Protein AF-A0A101JLI3-F1 (afdb_monomer_lite)

pLDDT: mean 83.85, std 10.75, range [44.06, 91.81]

InterPro domains:
  IPR025629 Protein of unknown function DUF4287 [PF14117] (9-64)

Sequence (64 aa):
MSHVLSEETHRNMLARIPHCTGREVSDWLRTVEDGPALFRFEEKVSWLRHEYDLAYGHAKAIVH

Organism: NCBI:txid68262

Structure (mmCIF, N/CA/C/O backbone):
data_AF-A0A101JLI3-F1
#
_entry.id   AF-A0A101JLI3-F1
#
loop_
_atom_site.group_PDB
_atom_site.id
_atom_site.type_symbol
_atom_site.label_atom_id
_atom_site.label_alt_id
_atom_site.label_comp_id
_atom_site.label_asym_id
_atom_site.label_entity_id
_atom_site.label_seq_id
_atom_site.pdbx_PDB_ins_code
_atom_site.Cartn_x
_atom_site.Cartn_y
_atom_site.Cartn_z
_atom_site.occupancy
_atom_site.B_iso_or_equiv
_atom_site.auth_seq_id
_atom_site.auth_comp_id
_atom_site.auth_asym_id
_atom_site.auth_atom_id
_atom_site.pdbx_PDB_model_num
ATOM 1 N N . MET A 1 1 ? 13.831 7.103 20.662 1.00 44.06 1 MET A N 1
ATOM 2 C CA . MET A 1 1 ? 12.547 6.503 21.097 1.00 44.06 1 MET A CA 1
ATOM 3 C C . MET A 1 1 ? 11.414 7.076 20.243 1.00 44.06 1 MET A C 1
ATOM 5 O O . MET A 1 1 ? 10.668 7.917 20.720 1.00 44.06 1 MET A O 1
ATOM 9 N N . SER A 1 2 ? 11.322 6.707 18.960 1.00 47.09 2 SER A N 1
ATOM 10 C CA . SER A 1 2 ? 10.385 7.372 18.029 1.00 47.09 2 SER A CA 1
ATOM 11 C C . SER A 1 2 ? 10.140 6.579 16.734 1.00 47.09 2 SER A C 1
ATOM 13 O O . SER A 1 2 ? 10.203 7.139 15.652 1.00 47.09 2 SER A O 1
ATOM 15 N N . HIS A 1 3 ? 9.883 5.270 16.830 1.00 53.97 3 HIS A N 1
ATOM 16 C CA . HIS A 1 3 ? 9.400 4.465 15.687 1.00 53.97 3 HIS A CA 1
ATOM 17 C C . HIS A 1 3 ? 8.162 3.610 16.017 1.00 53.97 3 HIS A C 1
ATOM 19 O O . HIS A 1 3 ? 7.393 3.286 15.120 1.00 53.97 3 HIS A O 1
ATOM 25 N N . VAL A 1 4 ? 7.884 3.342 17.299 1.00 54.50 4 VAL A N 1
ATOM 26 C CA . VAL A 1 4 ? 6.790 2.445 17.724 1.00 54.50 4 VAL A CA 1
ATOM 27 C C . VAL A 1 4 ? 5.398 2.979 17.348 1.00 54.50 4 VAL A C 1
ATOM 29 O O . VAL A 1 4 ? 4.533 2.218 16.928 1.00 54.50 4 VAL A O 1
ATOM 32 N N . LEU A 1 5 ? 5.198 4.303 17.397 1.00 54.09 5 LEU A N 1
ATOM 33 C CA . LEU A 1 5 ? 3.948 4.940 16.957 1.00 54.09 5 LEU A CA 1
ATOM 34 C C . LEU A 1 5 ? 3.702 4.775 15.446 1.00 54.09 5 LEU A C 1
ATOM 36 O O . LEU A 1 5 ? 2.549 4.705 15.022 1.00 54.09 5 LEU A O 1
ATOM 40 N N . SER A 1 6 ? 4.764 4.693 14.633 1.00 65.06 6 SER A N 1
ATOM 41 C CA . SER A 1 6 ? 4.627 4.520 13.181 1.00 65.06 6 SER A CA 1
ATOM 42 C C . SER A 1 6 ? 4.190 3.107 12.816 1.00 65.06 6 SER A C 1
ATOM 44 O O . SER A 1 6 ? 3.354 2.967 11.936 1.00 65.06 6 SER A O 1
ATOM 46 N N . GLU A 1 7 ? 4.673 2.071 13.503 1.00 75.25 7 GLU A N 1
ATOM 47 C CA . GLU A 1 7 ? 4.323 0.681 13.175 1.00 75.25 7 GLU A CA 1
ATOM 48 C C . GLU A 1 7 ? 2.889 0.317 13.567 1.00 75.25 7 GLU A C 1
ATOM 50 O O . GLU A 1 7 ? 2.200 -0.390 12.833 1.00 75.25 7 GLU A O 1
ATOM 55 N N . GLU A 1 8 ? 2.404 0.801 14.713 1.00 81.19 8 GLU A N 1
ATOM 56 C CA . GLU A 1 8 ? 1.014 0.574 15.122 1.00 81.19 8 GLU A CA 1
ATOM 57 C C . GLU A 1 8 ? 0.035 1.342 14.227 1.00 81.19 8 GLU A C 1
ATOM 59 O O . GLU A 1 8 ? -0.953 0.771 13.760 1.00 81.19 8 GLU A O 1
ATOM 64 N N . THR A 1 9 ? 0.362 2.595 13.890 1.00 81.81 9 THR A N 1
ATOM 65 C CA . THR A 1 9 ? -0.407 3.385 12.918 1.00 81.81 9 THR A CA 1
ATOM 66 C C . THR A 1 9 ? -0.394 2.719 11.544 1.00 81.81 9 THR A C 1
ATOM 68 O O . THR A 1 9 ? -1.447 2.573 10.929 1.00 81.81 9 THR A O 1
ATOM 71 N N . HIS A 1 10 ? 0.769 2.254 11.079 1.00 82.69 10 HIS A N 1
ATOM 72 C CA . HIS A 1 10 ? 0.913 1.562 9.800 1.00 82.69 10 HIS A CA 1
ATOM 73 C C . HIS A 1 10 ? 0.093 0.266 9.776 1.00 82.69 10 HIS A C 1
ATOM 75 O O . HIS A 1 10 ? -0.660 0.041 8.832 1.00 82.69 10 HIS A O 1
ATOM 81 N N . ARG A 1 11 ? 0.158 -0.554 10.835 1.00 84.12 11 ARG A N 1
ATOM 82 C CA . ARG A 1 11 ? -0.659 -1.774 10.952 1.00 84.12 11 ARG A CA 1
ATOM 83 C C . ARG A 1 11 ? -2.153 -1.474 10.954 1.00 84.12 11 ARG A C 1
ATOM 85 O O . ARG A 1 11 ? -2.895 -2.162 10.262 1.00 84.12 11 ARG A O 1
ATOM 92 N N . ASN A 1 12 ? -2.599 -0.447 11.679 1.00 87.12 12 ASN A N 1
ATOM 93 C CA . ASN A 1 12 ? -4.008 -0.036 11.671 1.00 87.12 12 ASN A CA 1
ATOM 94 C C . ASN A 1 12 ? -4.444 0.426 10.270 1.00 87.12 12 ASN A C 1
ATOM 96 O O . ASN A 1 12 ? -5.541 0.107 9.812 1.00 87.12 12 ASN A O 1
ATOM 100 N N . MET A 1 13 ? -3.557 1.129 9.562 1.00 85.12 13 MET A N 1
ATOM 101 C CA . MET A 1 13 ? -3.799 1.599 8.203 1.00 85.12 13 MET A CA 1
ATOM 102 C C . MET A 1 13 ? -3.909 0.432 7.217 1.00 85.12 13 MET A C 1
ATOM 104 O O . MET A 1 13 ? -4.897 0.362 6.493 1.00 85.12 13 MET A O 1
A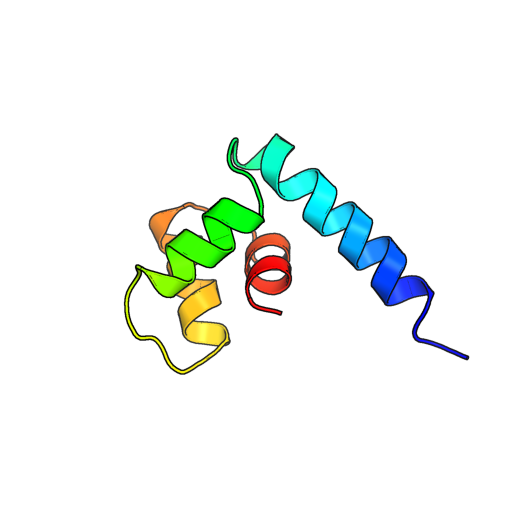TOM 108 N N . LEU A 1 14 ? -2.970 -0.521 7.250 1.00 87.19 14 LEU A N 1
ATOM 109 C CA . LEU A 1 14 ? -3.026 -1.749 6.448 1.00 87.19 14 LEU A CA 1
ATOM 110 C C . LEU A 1 14 ? -4.277 -2.573 6.755 1.00 87.19 14 LEU A C 1
ATOM 112 O O . LEU A 1 14 ? -4.933 -3.039 5.830 1.00 87.19 14 LEU A O 1
ATOM 116 N N . ALA A 1 15 ? -4.655 -2.695 8.029 1.00 87.69 15 ALA A N 1
ATOM 117 C CA . ALA A 1 15 ? -5.861 -3.411 8.434 1.00 87.69 15 ALA A CA 1
ATOM 118 C C . ALA A 1 15 ? -7.144 -2.786 7.862 1.00 87.69 15 ALA A C 1
ATOM 120 O O . ALA A 1 15 ? -8.124 -3.496 7.665 1.00 87.69 15 ALA A O 1
ATOM 121 N N . ARG A 1 16 ? -7.157 -1.481 7.552 1.00 87.88 16 ARG A N 1
ATOM 122 C CA . ARG A 1 16 ? -8.311 -0.807 6.928 1.00 87.88 16 ARG A CA 1
ATOM 123 C C . ARG A 1 16 ? -8.396 -0.987 5.418 1.00 87.88 16 ARG A C 1
ATOM 125 O O . ARG A 1 16 ? -9.497 -0.888 4.878 1.00 87.88 16 ARG A O 1
ATOM 132 N N . ILE A 1 17 ? -7.285 -1.262 4.736 1.00 88.69 17 ILE A N 1
ATOM 133 C CA . ILE A 1 17 ? -7.261 -1.390 3.272 1.00 88.69 17 ILE A CA 1
ATOM 134 C C . ILE A 1 17 ? -8.254 -2.457 2.777 1.00 88.69 17 ILE A C 1
ATOM 136 O O . ILE A 1 17 ? -9.064 -2.111 1.917 1.00 88.69 17 ILE A O 1
ATOM 140 N N . PRO A 1 18 ? -8.302 -3.688 3.327 1.00 88.31 18 PRO A N 1
ATOM 141 C CA . PRO A 1 18 ? -9.255 -4.708 2.890 1.00 88.31 18 PRO A CA 1
ATOM 142 C C . PRO A 1 18 ? -10.710 -4.306 3.101 1.00 88.31 18 PRO A C 1
ATOM 144 O O . PRO A 1 18 ? -11.558 -4.604 2.267 1.00 88.31 18 PRO A O 1
ATOM 147 N N . HIS A 1 19 ? -11.006 -3.575 4.175 1.00 86.38 19 HIS A N 1
ATOM 148 C CA . HIS A 1 19 ? -12.363 -3.109 4.452 1.00 86.38 19 HIS A CA 1
ATOM 149 C C . HIS A 1 19 ? -12.814 -1.991 3.506 1.00 86.38 19 HIS A C 1
ATOM 151 O O . HIS A 1 19 ? -13.984 -1.948 3.141 1.00 86.38 19 HIS A O 1
ATOM 157 N N . CYS A 1 20 ? -11.911 -1.092 3.103 1.00 84.75 20 CYS A N 1
ATOM 158 C CA . CYS A 1 20 ? -12.241 -0.006 2.176 1.00 84.75 20 CYS A CA 1
ATOM 159 C C . CYS A 1 20 ? -12.209 -0.438 0.707 1.00 84.75 20 CYS A C 1
ATOM 161 O O . CYS A 1 20 ? -12.992 0.064 -0.089 1.00 84.75 20 CYS A O 1
ATOM 163 N N . THR A 1 21 ? -11.287 -1.328 0.345 1.00 85.19 21 THR A N 1
ATOM 164 C CA . THR A 1 21 ? -11.020 -1.703 -1.054 1.00 85.19 21 THR A CA 1
ATOM 165 C C . THR A 1 21 ? -11.614 -3.058 -1.439 1.00 85.19 21 THR A C 1
ATOM 167 O O . 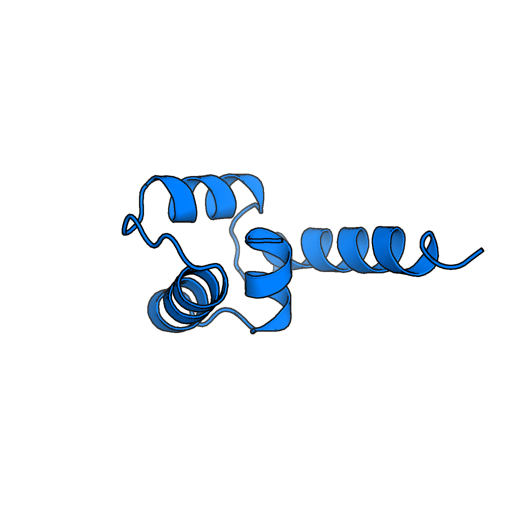THR A 1 21 ? -11.642 -3.401 -2.616 1.00 85.19 21 THR A O 1
ATOM 170 N N . GLY A 1 22 ? -12.071 -3.848 -0.462 1.00 88.00 22 GLY A N 1
ATOM 171 C CA . GLY A 1 22 ? -12.590 -5.202 -0.671 1.00 88.00 22 GLY A CA 1
ATOM 172 C C . GLY A 1 22 ? -11.520 -6.250 -1.005 1.00 88.00 22 GLY A C 1
ATOM 173 O O . GLY A 1 22 ? -11.867 -7.399 -1.263 1.00 88.00 22 GLY A O 1
ATOM 174 N N . ARG A 1 23 ? -10.234 -5.872 -1.011 1.00 88.50 23 ARG A N 1
ATOM 175 C CA . ARG A 1 23 ? -9.097 -6.715 -1.408 1.00 88.50 23 ARG A CA 1
ATOM 176 C C . ARG A 1 23 ? -8.010 -6.702 -0.335 1.00 88.50 23 ARG A C 1
ATOM 178 O O . ARG A 1 23 ? -7.673 -5.651 0.209 1.00 88.50 23 ARG A O 1
ATOM 185 N N . GLU A 1 24 ? -7.442 -7.867 -0.038 1.00 91.31 24 GLU A N 1
ATOM 186 C CA . GLU A 1 24 ? -6.373 -7.985 0.957 1.00 91.31 24 GLU A CA 1
ATOM 187 C C . GLU A 1 24 ? -5.084 -7.268 0.532 1.00 91.31 24 GLU A C 1
ATOM 189 O O . GLU A 1 24 ? -4.764 -7.166 -0.651 1.00 91.31 24 GLU A O 1
ATOM 194 N N . VAL A 1 25 ? -4.297 -6.806 1.510 1.00 88.69 25 VAL A N 1
ATOM 195 C CA . VAL A 1 25 ? -3.003 -6.140 1.262 1.00 88.69 25 VAL A CA 1
ATOM 196 C C . VAL A 1 25 ? -2.051 -7.044 0.474 1.00 88.69 25 VAL A C 1
ATOM 198 O O . VAL A 1 25 ? -1.375 -6.577 -0.435 1.00 88.69 25 VAL A O 1
ATOM 201 N N . SER A 1 26 ? -2.028 -8.343 0.770 1.00 89.19 26 SER A N 1
ATOM 202 C CA . SER A 1 26 ? -1.222 -9.331 0.041 1.00 89.19 26 SER A CA 1
ATOM 203 C C . SER A 1 26 ? -1.579 -9.397 -1.443 1.00 89.19 26 SER A C 1
ATOM 205 O O . SER A 1 26 ? -0.712 -9.563 -2.296 1.00 89.19 26 SER A O 1
ATOM 207 N N . ASP A 1 27 ? -2.858 -9.233 -1.757 1.00 91.69 27 ASP A N 1
ATOM 208 C CA . ASP A 1 27 ? -3.350 -9.264 -3.125 1.00 91.69 27 ASP A CA 1
ATOM 209 C C . ASP A 1 27 ? -3.044 -7.943 -3.853 1.00 91.69 27 ASP A C 1
ATOM 211 O O . ASP A 1 27 ? -2.731 -7.945 -5.043 1.00 91.69 27 ASP A O 1
ATOM 215 N N . TRP A 1 28 ? -3.001 -6.820 -3.124 1.00 90.62 28 TRP A N 1
ATOM 216 C CA . TRP A 1 28 ? -2.452 -5.557 -3.625 1.00 90.62 28 TRP A CA 1
ATOM 217 C C . TRP A 1 28 ? -0.959 -5.637 -3.939 1.00 90.62 28 TRP A C 1
ATOM 219 O O . TRP A 1 28 ? -0.546 -5.178 -5.001 1.00 90.62 28 TRP A O 1
ATOM 229 N N . LEU A 1 29 ? -0.158 -6.240 -3.056 1.00 88.25 29 LEU A N 1
ATOM 230 C CA . LEU A 1 29 ? 1.267 -6.479 -3.307 1.00 88.25 29 LEU A CA 1
ATOM 231 C C . LEU A 1 29 ? 1.447 -7.283 -4.595 1.00 88.25 29 LEU A C 1
ATOM 233 O O . LEU A 1 29 ? 2.154 -6.843 -5.498 1.00 88.25 29 LEU A O 1
ATOM 237 N N . ARG A 1 30 ? 0.689 -8.373 -4.740 1.00 90.12 30 ARG A N 1
ATOM 238 C CA . ARG A 1 30 ? 0.697 -9.183 -5.958 1.00 90.12 30 ARG A CA 1
ATOM 239 C C . ARG A 1 30 ? 0.248 -8.401 -7.191 1.00 90.12 30 ARG A C 1
ATOM 241 O O . ARG A 1 30 ? 0.841 -8.555 -8.247 1.00 90.12 30 ARG A O 1
ATOM 248 N N . THR A 1 31 ? -0.761 -7.543 -7.058 1.00 89.88 31 THR A N 1
ATOM 249 C CA . THR A 1 31 ? -1.246 -6.666 -8.139 1.00 89.88 31 THR A CA 1
ATOM 250 C C . THR A 1 31 ? -0.158 -5.685 -8.590 1.00 89.88 31 THR A C 1
ATOM 252 O O . THR A 1 31 ? -0.023 -5.409 -9.775 1.00 89.88 31 THR A O 1
ATOM 255 N N . VAL A 1 32 ? 0.651 -5.173 -7.660 1.00 87.50 32 VAL A N 1
ATOM 256 C CA . VAL A 1 32 ? 1.796 -4.299 -7.960 1.00 87.50 32 VAL A CA 1
ATOM 257 C C . VAL A 1 32 ? 2.963 -5.069 -8.589 1.00 87.50 32 VAL A C 1
ATOM 259 O O . VAL A 1 32 ? 3.703 -4.492 -9.382 1.00 87.50 32 VAL A O 1
ATOM 262 N N . GLU A 1 33 ? 3.156 -6.337 -8.222 1.00 86.62 33 GLU A N 1
ATOM 263 C CA . GLU A 1 33 ? 4.183 -7.216 -8.799 1.00 86.62 33 GLU A CA 1
ATOM 264 C C . GLU A 1 33 ? 3.818 -7.726 -10.202 1.00 86.62 33 GLU A C 1
ATOM 266 O O . GLU A 1 33 ? 4.695 -7.812 -11.057 1.00 86.62 33 GLU A O 1
ATOM 271 N N . ASP A 1 34 ? 2.543 -8.045 -10.435 1.00 88.50 34 ASP A N 1
ATOM 272 C CA . ASP A 1 34 ? 1.990 -8.466 -11.733 1.00 88.50 34 ASP A CA 1
ATOM 273 C C . ASP A 1 34 ? 1.752 -7.279 -12.681 1.00 88.50 34 ASP A C 1
ATOM 275 O O . ASP A 1 34 ? 1.758 -7.420 -13.903 1.00 88.50 34 ASP A O 1
ATOM 279 N N . GLY A 1 35 ? 1.559 -6.094 -12.100 1.00 80.75 35 GLY A N 1
ATOM 280 C CA . GLY A 1 35 ? 1.323 -4.848 -12.804 1.00 80.75 35 GLY A CA 1
ATOM 281 C C . GLY A 1 35 ? 2.527 -4.343 -13.612 1.00 80.75 35 GLY A C 1
ATOM 282 O O . GLY A 1 35 ? 3.538 -5.025 -13.794 1.00 80.75 35 GLY A O 1
ATOM 283 N N . PRO A 1 36 ? 2.442 -3.107 -14.131 1.00 78.69 36 PRO A N 1
ATOM 284 C CA . PRO A 1 36 ? 3.525 -2.525 -14.911 1.00 78.69 36 PRO A CA 1
ATOM 285 C C . PRO A 1 36 ? 4.824 -2.528 -14.096 1.00 78.69 36 PRO A C 1
ATOM 287 O O . PRO A 1 36 ? 4.813 -2.213 -12.906 1.00 78.69 36 PRO A O 1
ATOM 290 N N . ALA A 1 37 ? 5.946 -2.858 -14.749 1.00 78.62 37 ALA A N 1
ATOM 291 C CA . ALA A 1 37 ? 7.289 -2.911 -14.162 1.00 78.62 37 ALA A CA 1
ATOM 292 C C . ALA A 1 37 ? 7.818 -1.505 -13.800 1.00 78.62 37 ALA A C 1
ATOM 294 O O . ALA A 1 37 ? 8.839 -1.031 -14.302 1.00 78.62 37 ALA A O 1
ATOM 295 N N . LEU A 1 38 ? 7.077 -0.801 -12.947 1.00 82.31 38 LEU A N 1
ATOM 296 C CA . LEU A 1 38 ? 7.372 0.525 -12.443 1.00 82.31 38 LEU A CA 1
ATOM 297 C C . LEU A 1 38 ? 8.489 0.395 -11.413 1.00 82.31 38 LEU A C 1
ATOM 299 O O . LEU A 1 38 ? 8.341 -0.261 -10.386 1.00 82.31 38 LEU A O 1
ATOM 303 N N . PHE A 1 39 ? 9.620 1.039 -11.674 1.00 78.31 39 PHE A N 1
ATOM 304 C CA . PHE A 1 39 ? 10.768 0.999 -10.765 1.00 78.31 39 PHE A CA 1
ATOM 305 C C . PHE A 1 39 ? 10.651 2.005 -9.618 1.00 78.31 39 PHE A C 1
ATOM 307 O O . PHE A 1 39 ? 11.293 1.841 -8.583 1.00 78.31 39 PHE A O 1
ATOM 314 N N . ARG A 1 40 ? 9.851 3.063 -9.792 1.00 87.00 40 ARG A N 1
ATOM 315 C CA . ARG A 1 40 ? 9.702 4.122 -8.790 1.00 87.00 40 ARG A CA 1
ATOM 316 C C . ARG A 1 40 ? 8.502 3.867 -7.889 1.00 87.00 40 ARG A C 1
ATOM 318 O O . ARG A 1 40 ? 7.410 3.551 -8.353 1.00 87.00 40 ARG A O 1
ATOM 325 N N . PHE A 1 41 ? 8.714 4.117 -6.602 1.00 87.06 41 PHE A N 1
ATOM 326 C CA . PHE A 1 41 ? 7.684 4.089 -5.569 1.00 87.06 41 PHE A CA 1
ATOM 327 C C . PHE A 1 41 ? 6.479 4.973 -5.926 1.00 87.06 41 PHE A C 1
ATOM 329 O O . PHE A 1 41 ? 5.344 4.506 -5.932 1.00 87.06 41 PHE A O 1
ATOM 336 N N . GLU A 1 42 ? 6.724 6.240 -6.273 1.00 88.88 42 GLU A N 1
ATOM 337 C CA . GLU A 1 42 ? 5.654 7.195 -6.592 1.00 88.88 42 GLU A CA 1
ATOM 338 C C . GLU A 1 42 ? 4.835 6.777 -7.813 1.00 88.88 42 GLU A C 1
ATOM 340 O O . GLU A 1 42 ? 3.624 6.969 -7.821 1.00 88.88 42 GLU A O 1
ATOM 345 N N . GLU A 1 43 ? 5.470 6.150 -8.807 1.00 91.12 43 GLU A N 1
ATOM 346 C CA . GLU A 1 43 ? 4.783 5.643 -9.997 1.00 91.12 43 GLU A CA 1
ATOM 347 C C . GLU A 1 43 ? 3.817 4.518 -9.614 1.00 91.12 43 GLU A C 1
ATOM 349 O O . GLU A 1 43 ? 2.649 4.562 -9.989 1.00 91.12 43 GLU A O 1
ATOM 354 N N . LYS A 1 44 ? 4.269 3.542 -8.809 1.00 90.12 44 LYS A N 1
ATOM 355 C CA . LYS A 1 44 ? 3.418 2.449 -8.303 1.00 90.12 44 LYS A CA 1
ATOM 356 C C . LYS A 1 44 ? 2.233 2.980 -7.500 1.00 90.12 44 LYS A C 1
ATOM 358 O O . LYS A 1 44 ? 1.106 2.519 -7.674 1.00 90.12 44 LYS A O 1
ATOM 363 N N . VAL A 1 45 ? 2.481 3.974 -6.646 1.00 90.88 45 VAL A N 1
ATOM 364 C CA . VAL A 1 45 ? 1.433 4.636 -5.863 1.00 90.88 45 VAL A CA 1
ATOM 365 C C . VAL A 1 45 ? 0.447 5.354 -6.782 1.00 90.88 45 VAL A C 1
ATOM 367 O O . VAL A 1 45 ? -0.752 5.142 -6.646 1.00 90.88 45 VAL A O 1
ATOM 370 N N . SER A 1 46 ? 0.910 6.170 -7.730 1.00 91.50 46 SER A N 1
ATOM 371 C CA . SER A 1 46 ? 0.028 6.852 -8.689 1.00 91.50 46 SER A CA 1
ATOM 372 C C . SER A 1 46 ? -0.772 5.874 -9.543 1.00 91.50 46 SER A C 1
ATOM 374 O O . SER A 1 46 ? -1.961 6.099 -9.747 1.00 91.50 46 SER A O 1
ATOM 376 N N . TRP A 1 47 ? -0.165 4.772 -9.984 1.00 91.81 47 TRP A N 1
ATOM 377 C CA . TRP A 1 47 ? -0.844 3.728 -10.746 1.00 91.81 47 TRP A CA 1
ATOM 378 C C . TRP A 1 47 ? -1.974 3.079 -9.942 1.00 91.81 47 TRP A C 1
ATOM 380 O O . TRP A 1 47 ? -3.107 3.068 -10.411 1.00 91.81 47 TRP A O 1
ATOM 390 N N . LEU A 1 48 ? -1.713 2.650 -8.700 1.00 90.25 48 LEU A N 1
ATOM 391 C CA . LEU A 1 48 ? -2.747 2.093 -7.815 1.00 90.25 48 LEU A CA 1
ATOM 392 C C . LEU A 1 48 ? -3.904 3.067 -7.587 1.00 90.25 48 LEU A C 1
ATOM 394 O O . LEU A 1 48 ? -5.067 2.673 -7.556 1.00 90.25 48 LEU A O 1
ATOM 39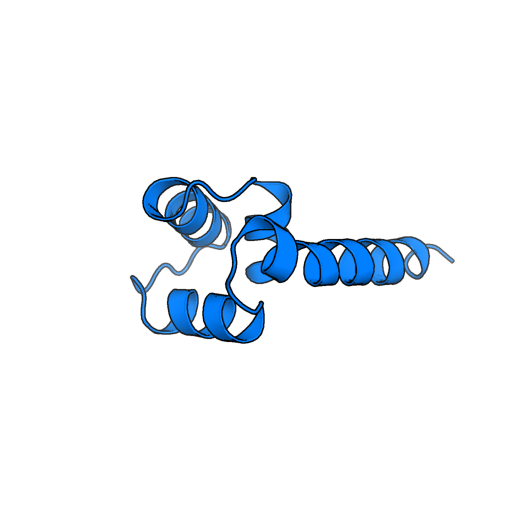8 N N . ARG A 1 49 ? -3.585 4.351 -7.418 1.00 91.44 49 ARG A N 1
ATOM 399 C CA . ARG A 1 49 ? -4.596 5.394 -7.235 1.00 91.44 49 ARG A CA 1
ATOM 400 C C . ARG A 1 49 ? -5.430 5.603 -8.492 1.00 91.44 49 ARG A C 1
ATOM 402 O O . ARG A 1 49 ? -6.616 5.849 -8.374 1.00 91.44 49 ARG A O 1
ATOM 409 N N . HIS A 1 50 ? -4.816 5.540 -9.668 1.00 90.62 50 HIS A N 1
ATOM 410 C CA . HIS A 1 50 ? -5.502 5.811 -10.926 1.00 90.62 50 HIS A CA 1
ATOM 411 C C . HIS A 1 50 ? -6.330 4.614 -11.414 1.00 90.62 50 HIS A C 1
ATOM 413 O O . HIS A 1 50 ? -7.436 4.805 -11.903 1.00 90.62 50 HIS A O 1
ATOM 419 N N . GLU A 1 51 ? -5.820 3.390 -11.265 1.00 90.81 51 GLU A N 1
ATOM 420 C CA . GLU A 1 51 ? -6.529 2.160 -11.656 1.00 90.81 51 GLU A CA 1
ATOM 421 C C . GLU A 1 51 ? -7.627 1.766 -10.666 1.00 90.81 51 GLU A C 1
ATOM 423 O O . 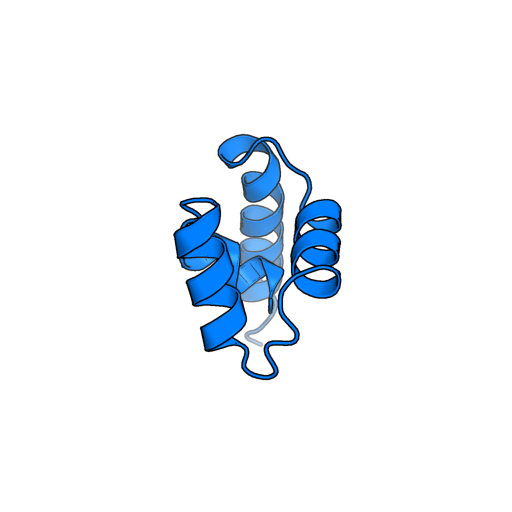GLU A 1 51 ? -8.694 1.313 -11.069 1.00 90.81 51 GLU A O 1
ATOM 428 N N . TYR A 1 52 ? -7.372 1.922 -9.364 1.00 88.25 52 TYR A N 1
ATOM 429 C CA . TYR A 1 52 ? -8.223 1.353 -8.316 1.00 88.25 52 TYR A CA 1
ATOM 430 C C . TYR A 1 52 ? -8.842 2.400 -7.383 1.00 88.25 52 TYR A C 1
ATOM 432 O O . TYR A 1 52 ? -9.349 2.043 -6.321 1.00 88.25 52 TYR A O 1
ATOM 440 N N . ASP A 1 53 ? -8.760 3.685 -7.748 1.00 87.69 53 ASP A N 1
ATOM 441 C CA . ASP A 1 53 ? -9.225 4.835 -6.952 1.00 87.69 53 ASP A CA 1
ATOM 442 C C . ASP A 1 53 ? -8.735 4.789 -5.490 1.00 87.69 53 ASP A C 1
ATOM 444 O O . ASP A 1 53 ? -9.410 5.181 -4.537 1.00 87.69 53 ASP A O 1
ATOM 448 N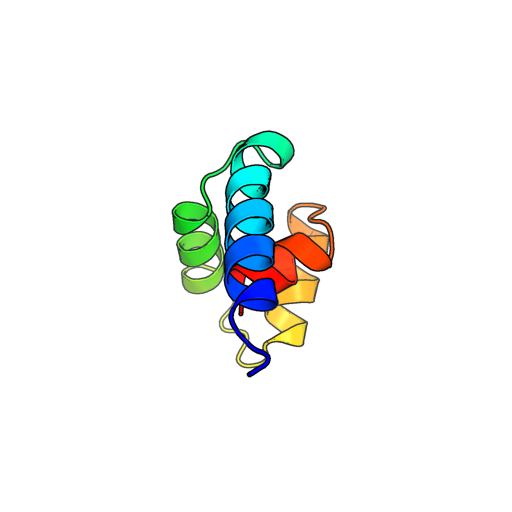 N . LEU A 1 54 ? -7.530 4.246 -5.277 1.00 88.31 54 LEU A N 1
ATOM 449 C CA . LEU A 1 54 ? -7.001 4.084 -3.931 1.00 88.31 54 LEU A CA 1
ATOM 450 C C . LEU A 1 54 ? -6.664 5.447 -3.312 1.00 88.31 54 LEU A C 1
ATOM 452 O O . LEU A 1 54 ? -6.126 6.350 -3.954 1.00 88.31 54 LEU A O 1
ATOM 456 N N . ALA A 1 55 ? -6.875 5.583 -2.004 1.00 89.12 55 ALA A N 1
ATOM 457 C CA . ALA A 1 55 ? -6.370 6.746 -1.283 1.00 89.12 55 ALA A CA 1
ATOM 458 C C . ALA A 1 55 ? -4.832 6.742 -1.268 1.00 89.12 55 ALA A C 1
ATOM 460 O O . ALA A 1 55 ? -4.204 5.697 -1.080 1.00 89.12 55 ALA A O 1
ATOM 461 N N . TYR A 1 56 ? -4.215 7.927 -1.370 1.00 87.69 56 TYR A N 1
ATOM 462 C CA . TYR A 1 56 ? -2.751 8.070 -1.368 1.00 87.69 56 TYR A CA 1
ATOM 463 C C . TYR A 1 56 ? -2.094 7.390 -0.161 1.00 87.69 56 TYR A C 1
ATOM 465 O O . TYR A 1 56 ? -1.096 6.699 -0.316 1.00 87.69 56 TYR A O 1
ATOM 473 N N . GLY A 1 57 ? -2.685 7.524 1.030 1.00 86.94 57 GLY A N 1
ATOM 474 C CA . GLY A 1 57 ? -2.175 6.883 2.242 1.00 86.94 57 GLY A CA 1
ATOM 475 C C . GLY A 1 57 ? -2.205 5.352 2.188 1.00 86.94 57 GLY A C 1
ATOM 476 O O . GLY A 1 57 ? -1.249 4.717 2.617 1.00 86.94 57 GLY A O 1
ATOM 477 N N . HIS A 1 58 ? -3.259 4.762 1.616 1.00 89.31 58 HIS A N 1
ATOM 478 C CA . HIS A 1 58 ? -3.371 3.309 1.460 1.00 89.31 58 HIS A CA 1
ATOM 479 C C . HIS A 1 58 ? -2.374 2.786 0.426 1.00 89.31 58 HIS A C 1
ATOM 481 O O . HIS A 1 58 ? -1.645 1.840 0.703 1.00 89.31 58 HIS A O 1
ATOM 487 N N . ALA A 1 59 ? -2.280 3.447 -0.731 1.00 90.19 59 ALA A N 1
ATOM 488 C CA . ALA A 1 59 ? -1.350 3.052 -1.785 1.00 90.19 59 ALA A CA 1
ATOM 489 C C . ALA A 1 59 ? 0.100 3.178 -1.302 1.00 90.19 59 ALA A C 1
ATOM 491 O O . ALA A 1 59 ? 0.905 2.272 -1.494 1.00 90.19 59 ALA A O 1
ATOM 492 N N . LYS A 1 60 ? 0.415 4.258 -0.579 1.00 88.69 60 LYS A N 1
ATOM 493 C CA . LYS A 1 60 ? 1.719 4.446 0.058 1.00 88.69 60 LYS A CA 1
ATOM 494 C C . LYS A 1 60 ? 2.032 3.344 1.078 1.00 88.69 60 LYS A C 1
ATOM 496 O O . LYS A 1 60 ? 3.173 2.912 1.144 1.00 88.69 60 LYS A O 1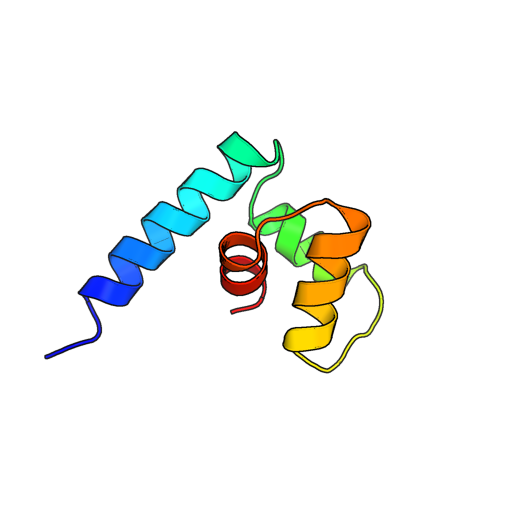
ATOM 501 N N . ALA A 1 61 ? 1.048 2.907 1.866 1.00 89.19 61 ALA A N 1
ATOM 502 C CA . ALA A 1 61 ? 1.235 1.845 2.854 1.00 89.19 61 ALA A CA 1
ATOM 503 C C . ALA A 1 61 ? 1.467 0.469 2.206 1.00 89.19 61 ALA A C 1
ATOM 505 O O . ALA A 1 61 ? 2.250 -0.313 2.729 1.00 89.19 61 ALA A O 1
ATOM 506 N N . ILE A 1 62 ? 0.837 0.193 1.059 1.00 87.44 62 ILE A N 1
ATOM 507 C CA . ILE A 1 62 ? 1.039 -1.049 0.291 1.00 87.44 62 ILE A CA 1
ATOM 508 C C . ILE A 1 62 ? 2.445 -1.106 -0.312 1.00 87.44 62 ILE A C 1
ATOM 510 O O . ILE A 1 62 ? 3.092 -2.142 -0.262 1.00 87.44 62 ILE A O 1
ATOM 514 N N . VAL A 1 63 ? 2.905 -0.006 -0.913 1.00 85.19 63 VAL A N 1
ATOM 515 C CA . VAL A 1 63 ? 4.176 0.038 -1.659 1.00 85.19 63 VAL A CA 1
ATOM 516 C C . VAL A 1 63 ? 5.386 0.272 -0.731 1.00 85.19 63 VAL A C 1
ATOM 518 O O . VAL A 1 63 ? 6.505 0.321 -1.232 1.00 85.19 63 VAL A O 1
ATOM 521 N N . HIS A 1 64 ? 5.159 0.478 0.580 1.00 77.38 64 HIS A N 1
ATOM 522 C CA . HIS A 1 64 ? 6.112 1.039 1.555 1.00 77.38 64 HIS A CA 1
ATOM 523 C C . HIS A 1 64 ? 7.545 0.506 1.459 1.00 77.38 64 HIS A C 1
ATOM 525 O O . HIS A 1 64 ? 7.730 -0.726 1.388 1.00 77.38 64 HIS A O 1
#

Secondary structure (DSSP, 8-state):
--SHHHHHHHHHHHHHHHHHHSS-HHHHHHHHHHS----SHHHHHHHHHHHH---HHHHHHH--

Foldseek 3Di:
DPCPVVVVVLVVLQVCCCVVQVDHLVVLLVCLVVDDPDPDLVVQLVVCCVVRVDDSSSSNSSSD

Radius of gyration: 11.98 Å; chains: 1; bounding box: 25×17×36 Å